Protein AF-A0A9W7BHW0-F1 (afdb_monomer_lite)

Foldseek 3Di:
DDDDPVVVVVVVVVVVVVVVVVVVVVVVVVVLVVCLVPDDPVVVVVSVVVVVVVVVVVVVVVVVVVPFDDPPDDPPDGPVRDPVNVD

Radius of gyration: 22.84 Å; chains: 1; bounding box: 48×56×46 Å

Sequence (87 aa):
MVPSRTFLKMSSGRQAGEARRQAEAELKRARYQEKLDAADEKERFMLTSTTALQKQQALANSRLAKHHHPVGLPKSLTVRDDPMTKA

Structure (mmCIF, N/CA/C/O backbone):
data_AF-A0A9W7BHW0-F1
#
_entry.id   AF-A0A9W7BHW0-F1
#
loop_
_atom_site.group_PDB
_atom_site.id
_atom_site.type_symbol
_atom_site.label_atom_id
_atom_site.label_alt_id
_atom_site.label_comp_id
_atom_site.label_asym_id
_atom_site.label_entity_id
_atom_site.label_seq_id
_atom_site.pdbx_PDB_ins_code
_atom_site.Cartn_x
_atom_site.Cartn_y
_atom_site.Cartn_z
_atom_site.occupancy
_atom_site.B_iso_or_equiv
_atom_site.auth_seq_id
_atom_site.auth_comp_id
_atom_site.auth_asym_id
_atom_site.auth_atom_id
_atom_site.pdbx_PDB_model_num
ATOM 1 N N . MET A 1 1 ? 5.668 -38.027 11.970 1.00 57.28 1 MET A N 1
ATOM 2 C CA . MET A 1 1 ? 6.810 -37.085 11.957 1.00 57.28 1 MET A CA 1
ATOM 3 C C . MET A 1 1 ? 6.324 -35.771 12.559 1.00 57.28 1 MET A C 1
ATOM 5 O O . MET A 1 1 ? 5.433 -35.166 11.981 1.00 57.28 1 MET A O 1
ATOM 9 N N . VAL A 1 2 ? 6.785 -35.397 13.757 1.00 56.66 2 VAL A N 1
ATOM 10 C CA . VAL A 1 2 ? 6.327 -34.177 14.459 1.00 56.66 2 VAL A CA 1
ATOM 11 C C . VAL A 1 2 ? 7.275 -33.023 14.107 1.00 56.66 2 VAL A C 1
ATOM 13 O O . VAL A 1 2 ? 8.489 -33.235 14.164 1.00 56.66 2 VAL A O 1
ATOM 16 N N . PRO A 1 3 ? 6.779 -31.828 13.728 1.00 72.19 3 PRO A N 1
ATOM 17 C CA . PRO A 1 3 ? 7.638 -30.688 13.416 1.00 72.19 3 PRO A CA 1
ATOM 18 C C . PRO A 1 3 ? 8.531 -30.326 14.603 1.00 72.19 3 PRO A C 1
ATOM 20 O O . PRO A 1 3 ? 8.084 -30.319 15.752 1.00 72.19 3 PRO A O 1
ATOM 23 N N . SER A 1 4 ? 9.797 -30.006 14.335 1.00 77.69 4 SER A N 1
ATOM 24 C CA . SER A 1 4 ? 10.732 -29.626 15.391 1.00 77.69 4 SER A CA 1
ATOM 25 C C . SER A 1 4 ? 10.257 -28.355 16.105 1.00 77.69 4 SER A C 1
ATOM 27 O O . SER A 1 4 ? 9.697 -27.431 15.509 1.00 77.69 4 SER A O 1
ATOM 29 N N . ARG A 1 5 ? 10.508 -28.280 17.414 1.00 70.69 5 ARG A N 1
ATOM 30 C CA . ARG A 1 5 ? 10.138 -27.131 18.260 1.00 70.69 5 ARG A CA 1
ATOM 31 C C . ARG A 1 5 ? 10.685 -25.797 17.726 1.00 70.69 5 ARG A C 1
ATOM 33 O O . ARG A 1 5 ? 10.056 -24.756 17.901 1.00 70.69 5 ARG A O 1
ATOM 40 N N . THR A 1 6 ? 11.835 -25.822 17.053 1.00 71.69 6 THR A N 1
ATOM 41 C CA . THR A 1 6 ? 12.428 -24.653 16.388 1.00 71.69 6 THR A CA 1
ATOM 42 C C . THR A 1 6 ? 11.609 -24.190 15.184 1.00 71.69 6 THR A C 1
ATOM 44 O O . THR A 1 6 ? 11.387 -22.989 15.042 1.00 71.69 6 THR A O 1
ATOM 47 N N . PHE A 1 7 ? 11.084 -25.112 14.371 1.00 74.06 7 PHE A N 1
ATOM 48 C CA . PHE A 1 7 ? 10.206 -24.788 13.245 1.00 74.06 7 PHE A CA 1
ATOM 49 C C . PHE A 1 7 ? 8.904 -24.119 13.710 1.00 74.06 7 PHE A C 1
ATOM 51 O O . PHE A 1 7 ? 8.542 -23.067 13.187 1.00 74.06 7 PHE A O 1
ATOM 58 N N . LEU A 1 8 ? 8.266 -24.657 14.756 1.00 70.69 8 LEU A N 1
ATOM 59 C CA . LEU A 1 8 ? 7.029 -24.097 15.323 1.00 70.69 8 LEU A CA 1
ATOM 60 C C . LEU A 1 8 ? 7.217 -22.677 15.888 1.00 70.69 8 LEU A C 1
ATOM 62 O O . LEU A 1 8 ? 6.351 -21.815 15.736 1.00 70.69 8 LEU A O 1
ATOM 66 N N . LYS A 1 9 ? 8.371 -22.395 16.508 1.00 70.81 9 LYS A N 1
ATOM 67 C CA . LYS A 1 9 ? 8.697 -21.050 17.011 1.00 70.81 9 LYS A CA 1
ATOM 68 C C . LYS A 1 9 ? 8.917 -20.053 15.866 1.00 70.81 9 LYS A C 1
ATOM 70 O O . LYS A 1 9 ? 8.449 -18.918 15.940 1.00 70.81 9 LYS A O 1
ATOM 75 N N . MET A 1 10 ? 9.596 -20.479 14.799 1.00 66.25 10 MET A N 1
ATOM 76 C CA . MET A 1 10 ? 9.844 -19.644 13.618 1.00 66.25 10 MET A CA 1
ATOM 77 C C . MET A 1 10 ? 8.558 -19.350 12.835 1.00 66.25 10 MET A C 1
ATOM 79 O O . MET A 1 10 ? 8.362 -18.216 12.396 1.00 66.25 10 MET A O 1
ATOM 83 N N . SER A 1 11 ? 7.661 -20.331 12.689 1.00 67.94 11 SER A N 1
ATOM 84 C CA . SER A 1 11 ? 6.363 -20.128 12.035 1.00 67.94 11 SER A CA 1
ATOM 85 C C . SER A 1 11 ? 5.459 -19.197 12.845 1.00 67.94 11 SER A C 1
ATOM 87 O O . SER A 1 11 ? 4.856 -18.293 12.273 1.00 67.94 11 SER A O 1
ATOM 89 N N . SER A 1 12 ? 5.433 -19.342 14.174 1.00 70.31 12 SE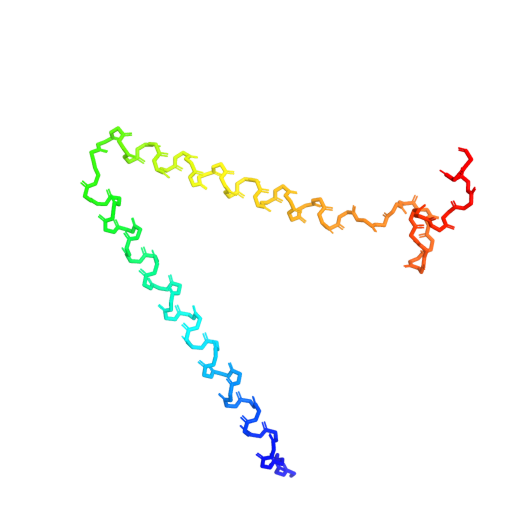R A N 1
ATOM 90 C CA . SER A 1 12 ? 4.665 -18.468 15.073 1.00 70.31 12 SER A CA 1
ATOM 91 C C . SER A 1 12 ? 5.149 -17.011 15.032 1.00 70.31 12 SER A C 1
ATOM 93 O O . SER A 1 12 ? 4.334 -16.094 14.941 1.00 70.31 12 SER A O 1
ATOM 95 N N . GLY A 1 13 ? 6.467 -16.778 14.996 1.00 72.94 13 GLY A N 1
ATOM 96 C CA . GLY A 1 13 ? 7.030 -15.431 14.843 1.00 72.94 13 GLY A CA 1
ATOM 97 C C . GLY A 1 13 ? 6.671 -14.772 13.505 1.00 72.94 13 GLY A C 1
ATOM 98 O O . GLY A 1 13 ? 6.333 -13.587 13.471 1.00 72.94 13 GLY A O 1
ATOM 99 N N . ARG A 1 14 ? 6.684 -15.538 12.405 1.00 71.00 14 ARG A N 1
ATOM 100 C CA . ARG A 1 14 ? 6.251 -15.044 11.085 1.00 71.00 14 ARG A CA 1
ATOM 101 C C . ARG A 1 14 ? 4.767 -14.687 11.075 1.00 71.00 14 ARG A C 1
ATOM 103 O O . ARG A 1 14 ? 4.430 -13.588 10.649 1.00 71.00 14 ARG A O 1
ATOM 110 N N . GLN A 1 15 ? 3.915 -15.554 11.619 1.00 73.25 15 GLN A N 1
ATOM 111 C CA . GLN A 1 15 ? 2.473 -15.312 11.720 1.00 73.25 15 GLN A CA 1
ATOM 112 C C . GLN A 1 15 ? 2.155 -14.081 12.577 1.00 73.25 15 GLN A C 1
ATOM 114 O O . GLN A 1 15 ? 1.365 -13.238 12.167 1.00 73.25 15 GLN A O 1
ATOM 119 N N . ALA A 1 16 ? 2.823 -13.911 13.722 1.00 76.50 16 ALA A N 1
ATOM 120 C CA . ALA A 1 16 ? 2.651 -12.726 14.562 1.00 76.50 16 ALA A CA 1
ATOM 121 C C . ALA A 1 16 ? 3.111 -11.436 13.856 1.00 76.50 16 ALA A C 1
ATOM 123 O O . ALA A 1 16 ? 2.459 -10.396 13.958 1.00 76.50 16 ALA A O 1
ATOM 124 N N . GLY A 1 17 ? 4.219 -11.494 13.109 1.00 76.88 17 GLY A N 1
ATOM 125 C CA . GLY A 1 17 ? 4.710 -10.363 12.319 1.00 76.88 17 GLY A CA 1
ATOM 126 C C . GLY A 1 17 ? 3.822 -10.019 11.118 1.00 76.88 17 GLY A C 1
ATOM 127 O O . GLY A 1 17 ? 3.719 -8.854 10.737 1.00 76.88 17 GLY A O 1
ATOM 128 N N . GLU A 1 18 ? 3.177 -11.008 10.505 1.00 80.19 18 GLU A N 1
ATOM 129 C CA . GLU A 1 18 ? 2.185 -10.801 9.443 1.00 80.19 18 GLU A CA 1
ATOM 130 C C . GLU A 1 18 ? 0.880 -10.229 9.995 1.00 80.19 18 GLU A C 1
ATOM 132 O O . GLU A 1 18 ? 0.392 -9.241 9.452 1.00 80.19 18 GLU A O 1
ATOM 137 N N . ALA A 1 19 ? 0.386 -10.750 11.120 1.00 78.06 19 ALA A N 1
ATOM 138 C CA . ALA A 1 19 ? -0.797 -10.223 11.796 1.00 78.06 19 ALA A CA 1
ATOM 139 C C . ALA A 1 19 ? -0.615 -8.753 12.211 1.00 78.06 19 ALA A C 1
ATOM 141 O O . ALA A 1 19 ? -1.499 -7.931 11.984 1.00 78.06 19 ALA A O 1
ATOM 142 N N . ARG A 1 20 ? 0.562 -8.378 12.738 1.00 82.75 20 ARG A N 1
ATOM 143 C CA . ARG A 1 20 ? 0.879 -6.968 13.041 1.00 82.75 20 ARG A CA 1
ATOM 144 C C . ARG A 1 20 ? 0.878 -6.089 11.793 1.00 82.75 20 ARG A C 1
ATOM 146 O O . ARG A 1 20 ? 0.288 -5.014 11.808 1.00 82.75 20 ARG A O 1
ATOM 153 N N . ARG A 1 21 ? 1.490 -6.554 10.699 1.00 83.31 21 ARG A N 1
ATOM 154 C CA . ARG A 1 21 ? 1.495 -5.820 9.422 1.00 83.31 21 ARG A CA 1
ATOM 155 C C . ARG A 1 21 ? 0.087 -5.649 8.849 1.00 83.31 21 ARG A C 1
ATOM 157 O O . ARG A 1 21 ? -0.209 -4.594 8.295 1.00 83.31 21 ARG A O 1
ATOM 164 N N . GLN A 1 22 ? -0.772 -6.656 8.991 1.00 86.19 22 GLN A N 1
ATOM 165 C CA . GLN A 1 22 ? -2.176 -6.575 8.587 1.00 86.19 22 GLN A CA 1
ATOM 166 C C . GLN A 1 22 ? -2.944 -5.564 9.445 1.00 86.19 22 GLN A C 1
ATOM 168 O O . GLN A 1 22 ? -3.559 -4.662 8.884 1.00 86.19 22 GLN A O 1
ATOM 173 N N . ALA A 1 23 ? -2.807 -5.621 10.772 1.00 84.75 23 ALA A N 1
ATOM 174 C CA . ALA A 1 23 ? -3.445 -4.666 11.679 1.00 84.75 23 ALA A CA 1
ATOM 175 C C . ALA A 1 23 ? -3.008 -3.213 11.406 1.00 84.75 23 ALA A C 1
ATOM 177 O O . ALA A 1 23 ? -3.833 -2.302 11.356 1.00 84.7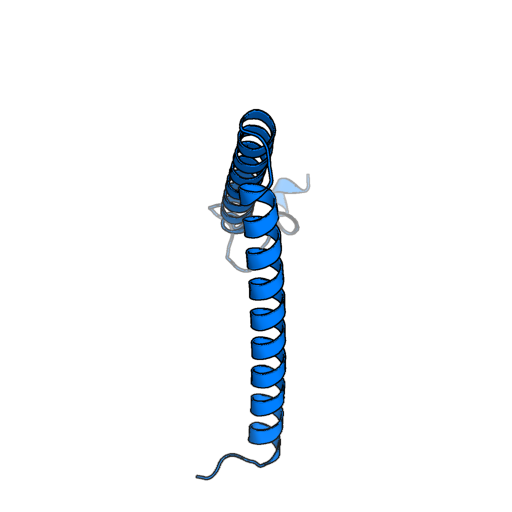5 23 ALA A O 1
ATOM 178 N N . GLU A 1 24 ? -1.718 -2.972 11.153 1.00 86.00 24 GLU A N 1
ATOM 179 C CA . GLU A 1 24 ? -1.226 -1.643 10.766 1.00 86.00 24 GLU A CA 1
ATOM 180 C C . GLU A 1 24 ? -1.784 -1.175 9.414 1.00 86.00 24 GLU A C 1
ATOM 182 O O . GLU A 1 24 ? -2.076 0.012 9.235 1.00 86.00 24 GLU A O 1
ATOM 187 N N . ALA A 1 25 ? -1.932 -2.085 8.448 1.00 86.88 25 ALA A N 1
ATOM 188 C CA . ALA A 1 25 ? -2.520 -1.773 7.150 1.00 86.88 25 ALA A CA 1
ATOM 189 C C . ALA A 1 25 ? -4.013 -1.435 7.273 1.00 86.88 25 ALA A C 1
ATOM 191 O O . ALA A 1 25 ? -4.479 -0.496 6.628 1.00 86.88 25 ALA A O 1
ATOM 192 N N . GLU A 1 26 ? -4.749 -2.154 8.118 1.00 85.38 26 GLU A N 1
ATOM 193 C CA . GLU A 1 26 ? -6.160 -1.893 8.409 1.00 85.38 26 GLU A CA 1
ATOM 194 C C . GLU A 1 26 ? -6.353 -0.545 9.105 1.00 85.38 26 GLU A C 1
ATOM 196 O O . GLU A 1 26 ? -7.169 0.255 8.652 1.00 85.38 26 GLU A O 1
ATOM 201 N N . LEU A 1 27 ? -5.529 -0.220 10.107 1.00 87.19 27 LEU A N 1
ATOM 202 C CA . LEU A 1 27 ? -5.551 1.093 10.762 1.00 87.19 27 LEU A CA 1
ATOM 203 C C . LEU A 1 27 ? -5.280 2.237 9.778 1.00 87.19 27 LEU A C 1
ATOM 205 O O . LEU A 1 27 ? -5.929 3.282 9.831 1.00 87.19 27 LEU A O 1
ATOM 209 N N . LYS A 1 28 ? -4.332 2.053 8.853 1.00 86.19 28 LYS A N 1
ATOM 210 C CA . LYS A 1 28 ? -4.058 3.045 7.803 1.00 86.19 28 LYS A CA 1
ATOM 211 C C . LYS A 1 28 ? -5.237 3.202 6.844 1.00 86.19 28 LYS A C 1
ATOM 213 O O . LYS A 1 28 ? -5.537 4.329 6.458 1.00 86.19 28 LYS A O 1
ATOM 218 N N . ARG A 1 29 ? -5.908 2.104 6.476 1.00 85.06 29 ARG A N 1
ATOM 219 C CA . ARG A 1 29 ? -7.117 2.140 5.637 1.00 85.06 29 ARG A CA 1
ATOM 220 C C . ARG A 1 29 ? -8.263 2.862 6.338 1.00 85.06 29 ARG A C 1
ATOM 222 O O . ARG A 1 29 ? -8.856 3.737 5.721 1.00 85.06 29 ARG A O 1
ATOM 229 N N . ALA A 1 30 ? -8.515 2.559 7.611 1.00 86.75 30 ALA A N 1
ATOM 230 C CA . ALA A 1 30 ? -9.559 3.210 8.402 1.00 86.75 30 ALA A CA 1
ATOM 231 C C . ALA A 1 30 ? -9.330 4.726 8.493 1.00 86.75 30 ALA A C 1
ATOM 233 O O . ALA A 1 30 ? -10.198 5.500 8.112 1.00 86.75 30 ALA A O 1
ATOM 234 N N . ARG A 1 31 ? -8.112 5.158 8.849 1.00 85.56 31 ARG A N 1
ATOM 235 C CA . ARG A 1 31 ? -7.756 6.589 8.891 1.00 85.56 31 ARG A CA 1
ATOM 236 C C . ARG A 1 31 ? -7.884 7.283 7.538 1.00 85.56 31 ARG A C 1
ATOM 238 O O . ARG A 1 31 ? -8.168 8.473 7.480 1.00 85.56 31 ARG A O 1
ATOM 245 N N . TYR A 1 32 ? -7.592 6.582 6.445 1.00 82.06 32 TYR A N 1
ATOM 246 C CA . TYR A 1 32 ? -7.762 7.140 5.106 1.00 82.06 32 TYR A CA 1
ATOM 247 C C . TYR A 1 32 ? -9.245 7.290 4.750 1.00 82.06 32 TYR A C 1
ATOM 249 O O . TYR A 1 32 ? -9.628 8.319 4.203 1.00 82.06 32 TYR A O 1
ATOM 257 N N . GLN A 1 33 ? -10.069 6.308 5.117 1.00 82.38 33 GLN A N 1
ATOM 258 C CA . GLN A 1 33 ? -11.515 6.365 4.931 1.00 82.38 33 GLN A CA 1
ATOM 259 C C . GLN A 1 33 ? -12.138 7.508 5.741 1.00 82.38 33 GLN A C 1
ATOM 261 O O . GLN A 1 33 ? -12.844 8.328 5.172 1.00 82.38 33 GLN A O 1
ATOM 266 N N . GLU A 1 34 ? -11.771 7.654 7.016 1.00 81.62 34 GLU A N 1
ATOM 267 C CA . GLU A 1 34 ? -12.214 8.772 7.861 1.00 81.62 34 GLU A CA 1
ATOM 268 C C . GLU A 1 34 ? -11.846 10.136 7.260 1.00 81.62 34 GLU A C 1
ATOM 270 O O . GLU A 1 34 ? -12.649 11.064 7.280 1.00 81.62 34 GLU A O 1
ATOM 275 N N . LYS A 1 35 ? -10.647 10.263 6.673 1.00 80.38 35 LYS A N 1
ATOM 276 C CA . LYS A 1 35 ? -10.233 11.492 5.977 1.00 80.38 35 LYS A CA 1
ATOM 277 C C . LYS A 1 35 ? -11.041 11.758 4.714 1.00 80.38 35 LYS A C 1
ATOM 279 O O . LYS A 1 35 ? -11.289 12.916 4.411 1.00 80.38 35 LYS A O 1
ATOM 284 N N . LEU A 1 36 ? -11.421 10.722 3.967 1.00 76.94 36 LEU A N 1
ATOM 285 C CA . LEU A 1 36 ? -12.303 10.887 2.813 1.00 76.94 36 LEU A CA 1
ATOM 286 C C . LEU A 1 36 ? -13.697 11.318 3.257 1.00 76.94 36 LEU A C 1
ATOM 288 O O . LEU A 1 36 ? -14.258 12.244 2.679 1.00 76.94 36 LEU A O 1
ATOM 292 N N . ASP A 1 37 ? -14.229 10.691 4.300 1.00 78.25 37 ASP A N 1
ATOM 293 C CA . ASP A 1 37 ? -15.574 10.969 4.791 1.00 78.25 37 ASP A CA 1
ATOM 294 C C . ASP A 1 37 ? -15.669 12.373 5.409 1.00 78.25 37 ASP A C 1
ATOM 296 O O . ASP A 1 37 ? -16.675 13.052 5.216 1.00 78.25 37 ASP A O 1
ATOM 300 N N . ALA A 1 38 ? -14.603 12.857 6.050 1.00 77.81 38 ALA A N 1
ATOM 301 C CA . ALA A 1 38 ? -14.528 14.210 6.603 1.00 77.81 38 ALA A CA 1
ATOM 302 C C . ALA A 1 38 ? -14.158 15.310 5.585 1.00 77.81 38 ALA A C 1
ATOM 304 O O . ALA A 1 38 ? -14.271 16.486 5.915 1.00 77.81 38 ALA A O 1
ATOM 305 N N . ALA A 1 39 ? -13.694 14.959 4.381 1.00 77.06 39 ALA A N 1
ATOM 306 C CA . ALA A 1 39 ? -13.250 15.929 3.378 1.00 77.06 39 ALA A CA 1
ATOM 307 C C . ALA A 1 39 ? -14.416 16.520 2.566 1.00 77.06 39 ALA A C 1
ATOM 309 O O . ALA A 1 39 ? -15.359 15.810 2.205 1.00 77.06 39 ALA A O 1
ATOM 310 N N . ASP A 1 40 ? -14.296 17.797 2.196 1.00 76.75 40 ASP A N 1
ATOM 311 C CA . ASP A 1 40 ? -15.210 18.474 1.269 1.00 76.75 40 ASP A CA 1
ATOM 312 C C . ASP A 1 40 ? -15.106 17.894 -0.156 1.00 76.75 40 ASP A C 1
ATOM 314 O O . ASP A 1 40 ? -14.100 17.288 -0.533 1.00 76.75 40 ASP A O 1
ATOM 318 N N . GLU A 1 41 ? -16.117 18.110 -1.006 1.00 70.25 41 GLU A N 1
ATOM 319 C CA . GLU A 1 41 ? -16.190 17.523 -2.361 1.00 70.25 41 GLU A CA 1
ATOM 320 C C . GLU A 1 41 ? -14.944 17.799 -3.225 1.00 70.25 41 GLU A C 1
ATOM 322 O O . GLU A 1 41 ? -14.470 16.920 -3.951 1.00 70.25 41 GLU A O 1
ATOM 327 N N . LYS A 1 42 ? -14.359 18.998 -3.103 1.00 68.75 42 LYS A N 1
ATOM 328 C CA . LYS A 1 42 ? -13.123 19.375 -3.810 1.00 68.75 42 LYS A CA 1
ATOM 329 C C . LYS A 1 42 ? -11.898 18.623 -3.283 1.00 68.75 42 LYS A C 1
ATOM 331 O O . LYS A 1 42 ? -11.052 18.196 -4.066 1.00 68.75 42 LYS A O 1
ATOM 336 N N . GLU A 1 43 ? -11.805 18.422 -1.974 1.00 68.94 43 GLU A N 1
ATOM 337 C CA . GLU A 1 43 ? -10.691 17.710 -1.343 1.00 68.94 43 GLU A CA 1
ATOM 338 C C . GLU A 1 43 ? -10.788 16.196 -1.567 1.00 68.94 43 GLU A C 1
ATOM 340 O O . GLU A 1 43 ? -9.78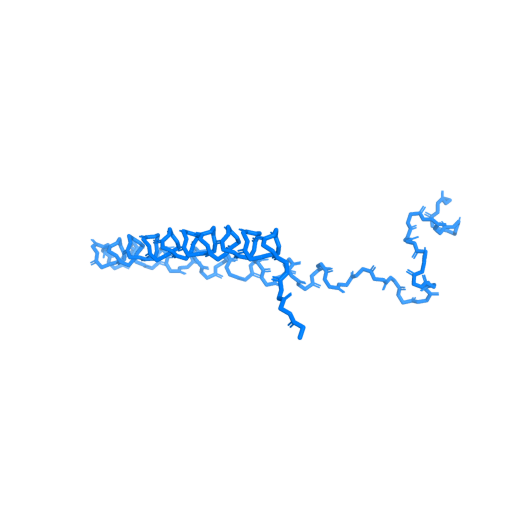2 15.548 -1.868 1.00 68.94 43 GLU A O 1
ATOM 345 N N . ARG A 1 44 ? -12.005 15.636 -1.554 1.00 70.88 44 ARG A N 1
ATOM 346 C CA . ARG A 1 44 ? -12.275 14.247 -1.958 1.00 70.88 44 ARG A CA 1
ATOM 347 C C . ARG A 1 44 ? -11.811 13.975 -3.387 1.00 70.88 44 ARG A C 1
ATOM 349 O O . ARG A 1 44 ? -11.163 12.957 -3.640 1.00 70.88 44 ARG A O 1
ATOM 356 N N . PHE A 1 45 ? -12.085 14.884 -4.322 1.00 72.75 45 PHE A N 1
ATOM 357 C CA . PHE A 1 45 ? -11.627 14.757 -5.709 1.00 72.75 45 PHE A CA 1
ATOM 358 C C . PHE A 1 45 ? -10.089 14.770 -5.825 1.00 72.75 45 PHE A C 1
ATOM 360 O O . PHE A 1 45 ? -9.493 13.963 -6.545 1.00 72.75 45 PHE A O 1
ATOM 367 N N . MET A 1 46 ? -9.409 15.627 -5.062 1.00 73.12 46 MET A N 1
ATOM 368 C CA . MET A 1 46 ? -7.941 15.674 -5.037 1.00 73.12 46 MET A CA 1
ATOM 369 C C . MET A 1 46 ? -7.320 14.416 -4.404 1.00 73.12 46 MET A C 1
ATOM 371 O O . MET A 1 46 ? -6.348 13.856 -4.918 1.00 73.12 46 MET A O 1
ATOM 375 N N . LEU A 1 47 ? -7.895 13.905 -3.316 1.00 70.06 47 LEU A N 1
ATOM 376 C CA . LEU A 1 47 ? -7.420 12.683 -2.655 1.00 70.06 47 LEU A CA 1
ATOM 377 C C . LEU A 1 47 ? -7.659 11.420 -3.501 1.00 70.06 47 LEU A C 1
ATOM 379 O O . LEU A 1 47 ? -6.843 10.494 -3.498 1.00 70.06 47 LEU A O 1
ATOM 383 N N . THR A 1 48 ? -8.751 11.369 -4.258 1.00 74.75 48 THR A N 1
ATOM 384 C CA . THR A 1 48 ? -9.051 10.239 -5.154 1.00 74.75 48 THR A CA 1
ATOM 385 C C . THR A 1 48 ? -8.205 10.265 -6.430 1.00 74.75 48 THR A C 1
ATOM 387 O O . THR A 1 48 ? -7.695 9.226 -6.852 1.00 74.75 48 THR A O 1
ATOM 390 N N . SER A 1 49 ? -7.963 11.440 -7.015 1.00 77.12 49 SER A N 1
ATOM 391 C CA . SER A 1 49 ? -7.095 11.583 -8.195 1.00 77.12 49 SER A CA 1
ATOM 392 C C . SER A 1 49 ? -5.625 11.264 -7.893 1.00 77.12 49 SER A C 1
ATOM 394 O O . SER A 1 49 ? -4.982 10.528 -8.643 1.00 77.12 49 SER A O 1
ATOM 396 N N . THR A 1 50 ? -5.099 11.726 -6.755 1.00 78.50 50 THR A N 1
ATOM 397 C CA . THR A 1 50 ? -3.725 11.409 -6.322 1.00 78.50 50 THR A CA 1
ATOM 398 C C . THR A 1 50 ? -3.533 9.921 -6.030 1.00 78.50 50 THR A C 1
ATOM 400 O O . THR A 1 50 ? -2.523 9.338 -6.432 1.00 78.50 50 THR A O 1
ATOM 403 N N . THR A 1 51 ? -4.509 9.258 -5.401 1.00 77.38 51 THR A N 1
ATOM 404 C CA . THR A 1 51 ? -4.438 7.802 -5.188 1.00 77.38 51 THR A CA 1
ATOM 405 C C . THR A 1 51 ? -4.568 7.004 -6.481 1.00 77.38 51 THR A C 1
ATOM 407 O O . THR A 1 51 ? -3.887 5.986 -6.635 1.00 77.38 51 THR A O 1
ATOM 410 N N . ALA A 1 52 ? -5.382 7.455 -7.438 1.00 77.56 52 ALA A N 1
ATOM 411 C CA . ALA A 1 52 ? -5.452 6.849 -8.765 1.00 77.56 52 ALA A CA 1
ATOM 412 C C . ALA A 1 52 ? -4.105 6.948 -9.505 1.00 77.56 52 ALA A C 1
ATOM 414 O O . ALA A 1 52 ? -3.635 5.945 -10.049 1.00 77.56 52 ALA A O 1
ATOM 415 N N . LEU A 1 53 ? -3.442 8.109 -9.446 1.00 81.19 53 LEU A N 1
ATOM 416 C CA . LEU A 1 53 ? -2.116 8.322 -10.033 1.00 81.19 53 LEU A CA 1
ATOM 417 C C . LEU A 1 53 ? -1.062 7.391 -9.412 1.00 81.19 53 LEU A C 1
ATOM 419 O O . LEU A 1 53 ? -0.325 6.719 -10.132 1.00 81.19 53 LEU A O 1
ATOM 423 N N . GLN A 1 54 ? -1.029 7.284 -8.081 1.00 85.94 54 GLN A N 1
ATOM 424 C CA . GLN A 1 54 ? -0.102 6.387 -7.381 1.00 85.94 54 GLN A CA 1
ATOM 425 C C . GLN A 1 54 ? -0.324 4.917 -7.758 1.00 85.94 54 GLN A C 1
ATOM 427 O O . GLN A 1 54 ? 0.640 4.179 -7.970 1.00 85.94 54 GLN A O 1
ATOM 432 N N . LYS A 1 55 ? -1.585 4.480 -7.896 1.00 84.00 55 LYS A N 1
ATOM 433 C CA . LYS A 1 55 ? -1.908 3.123 -8.366 1.00 84.00 55 LYS A CA 1
ATOM 434 C C . LYS A 1 55 ? -1.420 2.891 -9.795 1.00 84.00 55 LYS A C 1
ATOM 436 O O . LYS A 1 55 ? -0.829 1.846 -10.064 1.00 84.00 55 LYS A O 1
ATOM 441 N N . GLN A 1 56 ? -1.626 3.848 -10.701 1.00 82.75 56 GLN A N 1
ATOM 442 C CA . GLN A 1 56 ? -1.120 3.750 -12.072 1.00 82.75 56 GLN A CA 1
ATOM 443 C C . GLN A 1 56 ? 0.410 3.681 -12.110 1.00 82.75 56 GLN A C 1
ATOM 445 O O . GLN A 1 56 ? 0.957 2.814 -12.790 1.00 82.75 56 GLN A O 1
ATOM 450 N N . GLN A 1 57 ? 1.100 4.518 -11.332 1.00 85.81 57 GLN A N 1
ATOM 451 C CA . GLN A 1 57 ? 2.559 4.502 -11.240 1.00 85.81 57 GLN A CA 1
ATOM 452 C C . GLN A 1 57 ? 3.082 3.173 -10.677 1.00 85.81 57 GLN A C 1
ATOM 454 O O . GLN A 1 57 ? 4.026 2.599 -11.218 1.00 85.81 57 GLN A O 1
ATOM 459 N N . ALA A 1 58 ? 2.445 2.630 -9.638 1.00 88.06 58 ALA A N 1
ATOM 460 C CA . ALA A 1 58 ? 2.808 1.328 -9.081 1.00 88.06 58 ALA A CA 1
ATOM 461 C C . ALA A 1 58 ? 2.624 0.189 -10.102 1.00 88.06 58 ALA A C 1
ATOM 463 O O . ALA A 1 58 ? 3.487 -0.684 -10.221 1.00 88.06 58 ALA A O 1
ATOM 464 N N . LEU A 1 59 ? 1.533 0.211 -10.876 1.00 84.00 59 LEU A N 1
ATOM 465 C CA . LEU A 1 59 ? 1.300 -0.752 -11.955 1.00 84.00 59 LEU A CA 1
ATOM 466 C C . LEU A 1 59 ? 2.332 -0.612 -13.080 1.00 84.00 59 LEU A C 1
ATOM 468 O O . LEU A 1 59 ? 2.832 -1.627 -13.565 1.00 84.00 59 LEU A O 1
ATOM 472 N N . ALA A 1 60 ? 2.680 0.615 -13.472 1.00 82.94 60 ALA A N 1
ATOM 473 C CA . ALA A 1 60 ? 3.723 0.876 -14.461 1.00 82.94 60 ALA A CA 1
ATOM 474 C C . ALA A 1 60 ? 5.085 0.343 -13.989 1.00 82.94 60 ALA A C 1
ATOM 476 O O . ALA A 1 60 ? 5.728 -0.416 -14.711 1.00 82.94 60 ALA A O 1
ATOM 477 N N . ASN A 1 61 ? 5.469 0.623 -12.742 1.00 83.25 61 ASN A N 1
ATOM 478 C CA . ASN A 1 61 ? 6.704 0.110 -12.146 1.00 83.25 61 ASN A CA 1
ATOM 479 C C . ASN A 1 61 ? 6.715 -1.421 -12.060 1.00 83.25 61 ASN A C 1
ATOM 481 O O . ASN A 1 61 ? 7.730 -2.045 -12.350 1.00 83.25 61 ASN A O 1
ATOM 485 N N . SER A 1 62 ? 5.586 -2.049 -11.716 1.00 82.12 62 SER A N 1
ATOM 486 C CA . SER A 1 62 ? 5.473 -3.512 -11.717 1.00 82.12 62 SER A CA 1
ATOM 487 C C . SER A 1 62 ? 5.639 -4.104 -13.119 1.00 82.12 62 SER A C 1
ATOM 489 O O . SER A 1 62 ? 6.261 -5.154 -13.271 1.00 82.12 62 SER A O 1
ATOM 491 N N . ARG A 1 63 ? 5.112 -3.439 -14.154 1.00 78.31 63 ARG A N 1
ATOM 492 C CA . ARG A 1 63 ? 5.289 -3.854 -15.554 1.00 78.31 63 ARG A CA 1
ATOM 493 C C . ARG A 1 63 ? 6.741 -3.707 -16.010 1.00 78.31 63 ARG A C 1
ATOM 495 O O . ARG A 1 63 ? 7.259 -4.642 -16.609 1.00 78.31 63 ARG A O 1
ATOM 502 N N . LEU A 1 64 ? 7.402 -2.598 -15.668 1.00 72.44 64 LEU A N 1
ATOM 503 C CA . LEU A 1 64 ? 8.830 -2.396 -15.938 1.00 72.44 64 LEU A CA 1
ATOM 504 C C . LEU A 1 64 ? 9.688 -3.452 -15.229 1.00 72.44 64 LEU A C 1
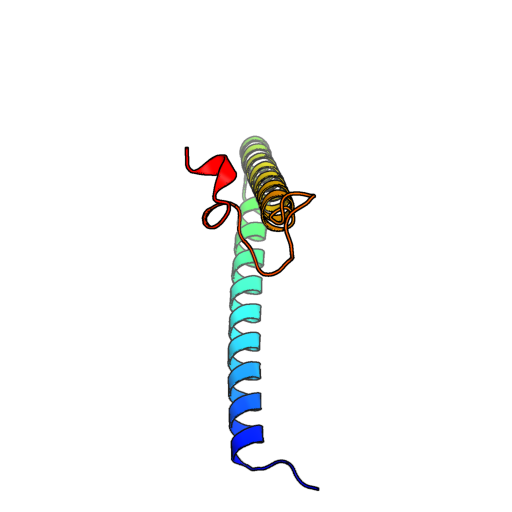ATOM 506 O O . LEU A 1 64 ? 10.518 -4.095 -15.859 1.00 72.44 64 LEU A O 1
ATOM 510 N N . ALA A 1 65 ? 9.421 -3.721 -13.948 1.00 71.00 65 ALA A N 1
ATOM 511 C CA . ALA A 1 65 ? 10.158 -4.718 -13.172 1.00 71.00 65 ALA A CA 1
ATOM 512 C C . ALA A 1 65 ? 10.031 -6.150 -13.728 1.00 71.00 65 ALA A C 1
ATOM 514 O O . ALA A 1 65 ? 10.932 -6.963 -13.537 1.00 71.00 65 ALA A O 1
ATOM 515 N N . LYS A 1 66 ? 8.929 -6.478 -14.419 1.00 65.69 66 LYS A N 1
ATOM 516 C CA . LYS A 1 66 ? 8.729 -7.793 -15.054 1.00 65.69 66 LYS A CA 1
ATOM 517 C C . LYS A 1 66 ? 9.472 -7.945 -16.388 1.00 65.69 66 LYS A C 1
ATOM 519 O O . LYS A 1 66 ? 9.719 -9.076 -16.798 1.00 65.69 66 LYS A O 1
ATOM 524 N N . HIS A 1 67 ? 9.849 -6.852 -17.051 1.00 58.97 67 HIS A N 1
ATOM 525 C CA . HIS A 1 67 ? 10.578 -6.872 -18.321 1.00 58.97 67 HIS A CA 1
ATOM 526 C C . HIS A 1 67 ? 12.068 -6.576 -18.118 1.00 58.97 67 HIS A C 1
ATOM 528 O O . HIS A 1 67 ? 12.536 -5.497 -18.455 1.00 58.97 67 HIS A O 1
ATOM 534 N N . HIS A 1 68 ? 12.838 -7.547 -17.621 1.00 60.81 68 HIS A N 1
ATOM 535 C CA . HIS A 1 68 ? 14.304 -7.449 -17.642 1.00 60.81 68 HIS A CA 1
ATOM 536 C C . HIS A 1 68 ? 15.0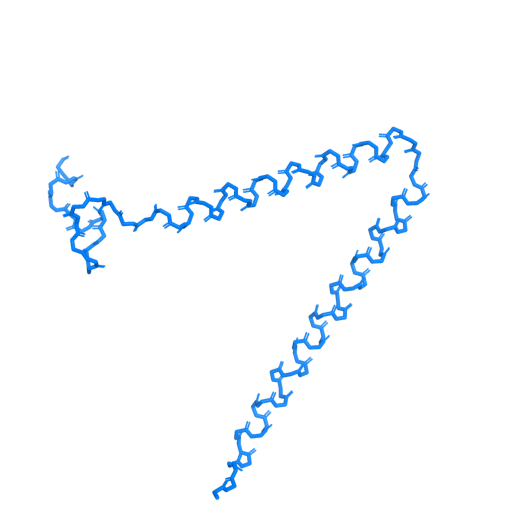04 -8.782 -17.941 1.00 60.81 68 HIS A C 1
ATOM 538 O O . HIS A 1 68 ? 15.977 -9.153 -17.296 1.00 60.81 68 HIS A O 1
ATOM 544 N N . HIS A 1 69 ? 14.564 -9.465 -18.999 1.00 58.81 69 HIS A N 1
ATOM 545 C CA . HIS A 1 69 ? 15.517 -10.180 -19.845 1.00 58.81 69 HIS A CA 1
ATOM 546 C C . HIS A 1 69 ? 15.376 -9.631 -21.267 1.00 58.81 69 HIS A C 1
ATOM 548 O O . HIS A 1 69 ? 14.290 -9.747 -21.841 1.00 58.81 69 HIS A O 1
ATOM 554 N N . PRO A 1 70 ? 16.409 -8.978 -21.823 1.00 63.69 70 PRO A N 1
ATOM 555 C CA . PRO A 1 70 ? 16.402 -8.610 -23.235 1.00 63.69 70 PRO A CA 1
ATOM 556 C C . PRO A 1 70 ? 16.202 -9.884 -24.068 1.00 63.69 70 PRO A C 1
ATOM 558 O O . PRO A 1 70 ? 16.850 -10.908 -23.835 1.00 63.69 70 PRO A O 1
ATOM 561 N N . VAL A 1 71 ? 15.252 -9.840 -25.001 1.00 61.72 71 VAL A N 1
ATOM 562 C CA . VAL A 1 71 ? 14.957 -10.965 -25.894 1.00 61.72 71 VAL A CA 1
ATOM 563 C C . VAL A 1 71 ? 16.219 -11.271 -26.700 1.00 61.72 71 VAL A C 1
ATOM 565 O O . VAL A 1 71 ? 16.683 -10.422 -27.451 1.00 61.72 71 VAL A O 1
ATOM 568 N N . GLY A 1 72 ? 16.781 -12.468 -26.513 1.00 65.25 72 GLY A N 1
ATOM 569 C CA . GLY A 1 72 ? 17.987 -12.926 -27.212 1.00 65.25 72 GLY A CA 1
ATOM 570 C C . GLY A 1 72 ? 19.180 -13.256 -26.311 1.00 65.25 72 GLY A C 1
ATOM 571 O O . GLY A 1 72 ? 20.074 -13.964 -26.764 1.00 65.25 72 GLY A O 1
ATOM 572 N N . LEU A 1 73 ? 19.186 -12.835 -25.038 1.00 67.69 73 LEU A N 1
ATOM 573 C CA . LEU A 1 73 ? 20.247 -13.218 -24.098 1.00 67.69 73 LEU A CA 1
ATOM 574 C C . LEU A 1 73 ? 19.866 -14.464 -23.272 1.00 67.69 73 LEU A C 1
ATOM 576 O O . LEU A 1 73 ? 18.719 -14.589 -22.827 1.00 67.69 73 LEU A O 1
ATOM 580 N N . PRO A 1 74 ? 20.812 -15.396 -23.035 1.00 74.12 74 PRO A N 1
ATOM 581 C CA . PRO A 1 74 ? 20.624 -16.497 -22.096 1.00 74.12 74 PRO A CA 1
ATOM 582 C C . PRO A 1 74 ? 20.220 -15.983 -20.710 1.00 74.12 74 PRO A C 1
ATOM 584 O O . PRO A 1 74 ? 20.724 -14.963 -20.250 1.00 74.12 74 PRO A O 1
ATOM 587 N N . LYS A 1 75 ? 19.363 -16.727 -19.996 1.00 68.50 75 LYS A N 1
ATOM 588 C CA . LYS A 1 75 ? 18.819 -16.328 -18.677 1.00 68.50 75 LYS A CA 1
ATOM 589 C C . LYS A 1 75 ? 19.886 -16.007 -17.617 1.00 68.50 75 LYS A C 1
ATOM 591 O O . LYS A 1 75 ? 19.579 -15.338 -16.638 1.00 68.50 75 LYS A O 1
ATOM 596 N N . SER A 1 76 ? 21.108 -16.509 -17.788 1.00 71.56 76 SER A N 1
ATOM 597 C CA . SER A 1 76 ? 22.248 -16.295 -16.891 1.00 71.56 76 SER A CA 1
ATOM 598 C C . SER A 1 76 ? 23.024 -15.003 -17.155 1.00 71.56 76 SER A C 1
ATOM 600 O O . SER A 1 76 ? 23.897 -14.671 -16.360 1.00 71.56 76 SER A O 1
ATOM 602 N N . LEU A 1 77 ? 22.759 -14.308 -18.263 1.00 66.62 77 LEU A N 1
ATOM 603 C CA . LEU A 1 77 ? 23.474 -13.098 -18.654 1.00 66.62 77 LEU A CA 1
ATOM 604 C C . LEU A 1 77 ? 22.555 -11.885 -18.545 1.00 66.62 77 LEU A C 1
ATOM 606 O O . LEU A 1 77 ? 21.399 -11.903 -18.976 1.00 66.62 77 LEU A O 1
ATOM 610 N N . THR A 1 78 ? 23.081 -10.820 -17.950 1.00 70.19 78 THR A N 1
ATOM 611 C CA . THR A 1 78 ? 22.405 -9.524 -17.903 1.00 70.19 78 THR A CA 1
ATOM 612 C C . THR A 1 78 ? 22.950 -8.613 -19.001 1.00 70.19 78 THR A C 1
ATOM 614 O O . THR A 1 78 ? 24.050 -8.830 -19.498 1.00 70.19 78 THR A O 1
ATOM 617 N N . VAL A 1 79 ? 22.216 -7.552 -19.358 1.00 68.06 79 VAL A N 1
ATOM 618 C CA . VAL A 1 79 ? 22.671 -6.537 -20.339 1.00 68.06 79 VAL A CA 1
ATOM 619 C C . VAL A 1 79 ? 24.040 -5.947 -19.955 1.00 68.06 79 VAL A C 1
ATOM 621 O O . VAL A 1 79 ? 24.831 -5.583 -20.812 1.00 68.06 79 VAL A O 1
ATOM 624 N N . ARG A 1 80 ? 24.359 -5.884 -18.655 1.00 68.06 80 ARG A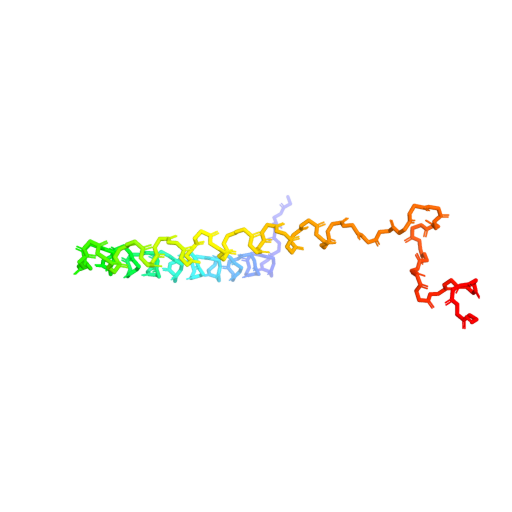 N 1
ATOM 625 C CA . ARG A 1 80 ? 25.655 -5.398 -18.154 1.00 68.06 80 ARG A CA 1
ATOM 626 C C . ARG A 1 80 ? 26.828 -6.311 -18.533 1.00 68.06 80 ARG A C 1
ATOM 628 O O . ARG A 1 80 ? 27.971 -5.846 -18.611 1.00 68.06 80 ARG A O 1
ATOM 635 N N . ASP A 1 81 ? 26.550 -7.595 -18.716 1.00 67.38 81 ASP A N 1
ATOM 636 C CA . ASP A 1 81 ? 27.542 -8.632 -18.993 1.00 67.38 81 ASP A CA 1
ATOM 637 C C . ASP A 1 81 ? 27.666 -8.919 -20.494 1.00 67.38 81 ASP A C 1
ATOM 639 O O . ASP A 1 81 ? 28.540 -9.686 -20.890 1.00 67.38 81 ASP A O 1
ATOM 643 N N . ASP A 1 82 ? 26.829 -8.288 -21.323 1.00 67.31 82 ASP A N 1
ATOM 644 C CA . ASP A 1 82 ? 26.888 -8.412 -22.773 1.00 67.31 82 ASP A CA 1
ATOM 645 C C . ASP A 1 82 ? 28.096 -7.625 -23.329 1.00 67.31 82 ASP A C 1
ATOM 647 O O . ASP A 1 82 ? 28.164 -6.396 -23.179 1.00 67.31 82 ASP A O 1
ATOM 651 N N . PRO A 1 83 ? 29.075 -8.308 -23.954 1.00 66.19 83 PRO A N 1
ATOM 652 C CA . PRO A 1 83 ? 30.252 -7.665 -24.528 1.00 66.19 83 PRO A CA 1
ATOM 653 C C . PRO A 1 83 ? 29.925 -6.777 -25.738 1.00 66.19 83 PRO A C 1
ATOM 655 O O . PRO A 1 83 ? 30.716 -5.889 -26.042 1.00 66.19 83 PRO A O 1
ATOM 658 N N . MET A 1 84 ? 28.782 -6.971 -26.407 1.00 66.62 84 MET A N 1
ATOM 659 C CA . MET A 1 84 ? 28.394 -6.187 -27.587 1.00 66.62 84 MET A CA 1
ATOM 660 C C . MET A 1 84 ? 27.853 -4.796 -27.230 1.00 66.62 84 MET A C 1
ATOM 662 O O . MET A 1 84 ? 28.037 -3.859 -27.998 1.00 66.62 84 MET A O 1
ATOM 666 N N . THR A 1 85 ? 27.212 -4.634 -26.067 1.00 62.78 85 THR A N 1
ATOM 667 C CA . THR A 1 85 ? 26.655 -3.342 -25.608 1.00 62.78 85 THR A CA 1
ATOM 668 C C . THR A 1 85 ? 27.614 -2.510 -24.750 1.00 62.78 85 THR A C 1
ATOM 670 O O . THR A 1 85 ? 27.246 -1.426 -24.306 1.00 62.78 85 THR A O 1
ATOM 673 N N . LYS A 1 86 ? 28.821 -3.016 -24.465 1.00 54.88 86 LYS A N 1
ATOM 674 C CA . LYS A 1 86 ? 29.848 -2.333 -23.655 1.00 54.88 86 LYS A CA 1
ATOM 675 C C . LYS A 1 86 ? 30.844 -1.490 -24.467 1.00 54.88 86 LYS A C 1
ATOM 677 O O . LYS A 1 86 ? 31.714 -0.879 -23.848 1.00 54.88 86 LYS A O 1
ATOM 682 N N . ALA A 1 87 ? 30.746 -1.509 -25.798 1.00 47.66 87 ALA A N 1
ATOM 683 C CA . ALA A 1 87 ? 31.583 -0.735 -26.716 1.00 47.66 87 ALA A CA 1
ATOM 684 C C . ALA A 1 87 ? 31.063 0.696 -26.904 1.00 47.66 87 ALA A C 1
ATOM 686 O O . ALA A 1 87 ? 29.823 0.865 -26.965 1.00 47.66 87 ALA A O 1
#

pLDDT: mean 74.24, std 8.69, range [47.66, 88.06]

Secondary structure (DSSP, 8-state):
-PPPHHHHHHHHHHHHHHHHHHHHHHHHHHHHHHHHHHS-HHHHHHHHHHHHHHHHHHHHHHHHHH--S-TTS-TT--GGG-SSS--

Organism: NCBI:txid1606542